Protein AF-A0A4R5MFD3-F1 (afdb_monomer_lite)

Structure (mmCIF, N/CA/C/O backbone):
data_AF-A0A4R5MFD3-F1
#
_entry.id   AF-A0A4R5MFD3-F1
#
loop_
_atom_site.group_PDB
_atom_site.id
_atom_site.type_symbol
_atom_site.label_atom_id
_atom_site.label_alt_id
_atom_site.label_comp_id
_atom_site.label_asym_id
_atom_site.label_entity_id
_atom_site.label_seq_id
_atom_site.pdbx_PDB_ins_code
_atom_site.Cartn_x
_atom_site.Cartn_y
_atom_site.Cartn_z
_atom_site.occupancy
_atom_site.B_iso_or_equiv
_atom_site.auth_seq_id
_atom_site.auth_comp_id
_atom_site.auth_asym_id
_atom_site.auth_atom_id
_atom_site.pdbx_PDB_model_num
ATOM 1 N N . MET A 1 1 ? 5.879 -2.825 -18.241 1.00 49.62 1 MET A N 1
ATOM 2 C CA . MET A 1 1 ? 5.123 -3.222 -17.028 1.00 49.62 1 MET A CA 1
ATOM 3 C C . MET A 1 1 ? 4.691 -1.970 -16.274 1.00 49.62 1 MET A C 1
ATOM 5 O O . MET A 1 1 ? 5.549 -1.252 -15.778 1.00 49.62 1 MET A O 1
ATOM 9 N N . ALA A 1 2 ? 3.391 -1.673 -16.219 1.00 65.75 2 ALA A N 1
ATOM 10 C CA . ALA A 1 2 ? 2.869 -0.527 -15.470 1.00 65.75 2 ALA A CA 1
ATOM 11 C C . ALA A 1 2 ? 2.693 -0.909 -13.987 1.00 65.75 2 ALA A C 1
ATOM 13 O O . ALA A 1 2 ? 1.719 -1.561 -13.613 1.00 65.75 2 ALA A O 1
ATOM 14 N N . GLY A 1 3 ? 3.678 -0.565 -13.155 1.00 76.00 3 GLY A N 1
ATOM 15 C CA . GLY A 1 3 ? 3.597 -0.681 -11.698 1.00 76.00 3 GLY A CA 1
ATOM 16 C C . GLY A 1 3 ? 3.265 0.674 -11.080 1.00 76.00 3 GLY A C 1
ATOM 17 O O . GLY A 1 3 ? 3.931 1.661 -11.387 1.00 76.00 3 GLY A O 1
ATOM 18 N N . VAL A 1 4 ? 2.258 0.726 -10.213 1.00 86.38 4 VAL A N 1
ATOM 19 C CA . VAL A 1 4 ? 1.807 1.949 -9.540 1.00 86.38 4 VAL A CA 1
ATOM 20 C C . VAL A 1 4 ? 2.357 2.049 -8.123 1.00 86.38 4 VAL A C 1
ATOM 22 O O . VAL A 1 4 ? 2.530 1.048 -7.433 1.00 86.38 4 VAL A O 1
ATOM 25 N N . SER A 1 5 ? 2.660 3.265 -7.684 1.00 87.06 5 SER A N 1
ATOM 26 C CA . SER A 1 5 ? 3.121 3.572 -6.327 1.00 87.06 5 SER A CA 1
ATOM 27 C C . SER A 1 5 ? 1.963 3.612 -5.324 1.00 87.06 5 SER A C 1
ATOM 29 O O . SER A 1 5 ? 0.809 3.793 -5.714 1.00 87.06 5 SER A O 1
ATOM 31 N N . ALA A 1 6 ? 2.275 3.504 -4.025 1.00 85.94 6 ALA A N 1
ATOM 32 C CA . ALA A 1 6 ? 1.292 3.528 -2.932 1.00 85.94 6 ALA A CA 1
ATOM 33 C C . ALA A 1 6 ? 0.315 4.711 -3.036 1.00 85.94 6 ALA A C 1
ATOM 35 O O . ALA A 1 6 ? -0.885 4.528 -2.875 1.00 85.94 6 ALA A O 1
ATOM 36 N N . LYS A 1 7 ? 0.808 5.894 -3.421 1.00 87.62 7 LYS A N 1
ATOM 37 C CA . LYS A 1 7 ? 0.003 7.096 -3.678 1.00 87.62 7 LYS A CA 1
ATOM 38 C C . LYS A 1 7 ? -1.080 6.921 -4.745 1.00 87.62 7 LYS A C 1
ATOM 40 O O . LYS A 1 7 ? -2.189 7.424 -4.594 1.00 87.62 7 LYS A O 1
ATOM 45 N N . ILE A 1 8 ? -0.772 6.227 -5.840 1.00 88.31 8 ILE A N 1
ATOM 46 C CA . ILE A 1 8 ? -1.755 5.953 -6.898 1.0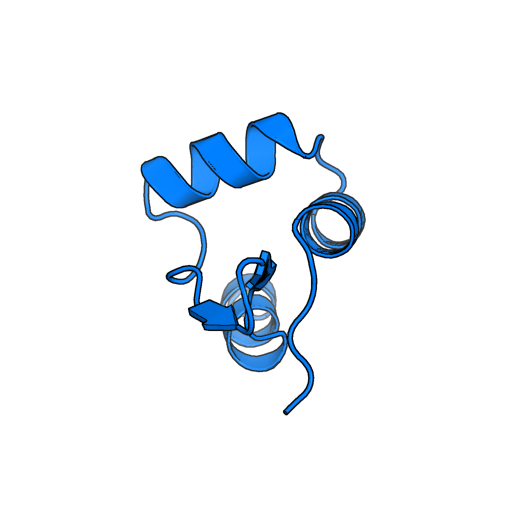0 88.31 8 ILE A CA 1
ATOM 47 C C . ILE A 1 8 ? -2.755 4.903 -6.412 1.00 88.31 8 ILE A C 1
ATOM 49 O O . ILE A 1 8 ? -3.949 5.056 -6.636 1.00 88.31 8 ILE A O 1
ATOM 53 N N . VAL A 1 9 ? -2.282 3.872 -5.708 1.00 86.56 9 VAL A N 1
ATOM 54 C CA . VAL A 1 9 ? -3.142 2.840 -5.108 1.00 86.56 9 VAL A CA 1
ATOM 55 C C . VAL A 1 9 ? -4.126 3.463 -4.114 1.00 86.56 9 VAL A C 1
ATOM 57 O O . VAL A 1 9 ? -5.320 3.197 -4.187 1.00 86.56 9 VAL A O 1
ATOM 60 N N . ALA A 1 10 ? -3.645 4.372 -3.268 1.00 89.38 10 ALA A N 1
ATO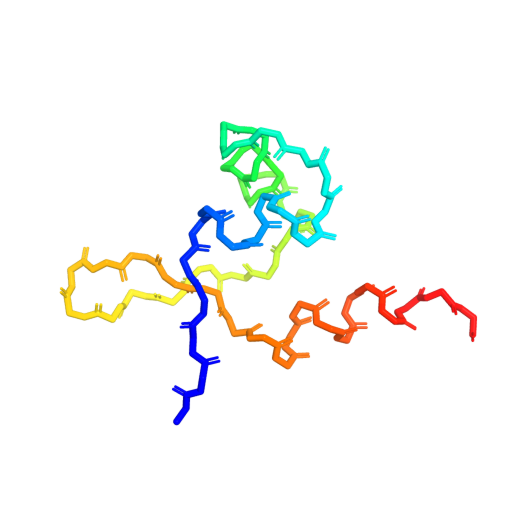M 61 C CA . ALA A 1 10 ? -4.440 5.177 -2.348 1.00 89.38 10 ALA A CA 1
ATOM 62 C C . ALA A 1 10 ? -5.537 5.961 -3.080 1.00 89.38 10 ALA A C 1
ATOM 64 O O . ALA A 1 10 ? -6.708 5.844 -2.730 1.00 89.38 10 ALA A O 1
ATOM 65 N N . LYS A 1 11 ? -5.186 6.678 -4.157 1.00 89.06 11 LYS A N 1
ATOM 66 C CA . LYS A 1 11 ? -6.166 7.390 -4.994 1.00 89.06 11 LYS A CA 1
ATOM 67 C C . LYS A 1 11 ? -7.193 6.464 -5.650 1.00 89.06 11 LYS A C 1
ATOM 69 O O . LYS A 1 11 ? -8.363 6.817 -5.681 1.00 89.06 11 LYS A O 1
ATOM 74 N N . LEU A 1 12 ? -6.773 5.306 -6.162 1.00 84.38 12 LEU A N 1
ATOM 75 C CA . LEU A 1 12 ? -7.669 4.331 -6.801 1.00 84.38 12 LEU A CA 1
ATOM 76 C C . LEU A 1 12 ? -8.697 3.759 -5.821 1.00 84.38 12 LEU A C 1
ATOM 78 O O . LEU A 1 12 ? -9.835 3.513 -6.200 1.00 84.38 12 LEU A O 1
ATOM 82 N N . LEU A 1 13 ? -8.284 3.550 -4.573 1.00 82.94 13 LEU A N 1
ATOM 83 C CA . LEU A 1 13 ? -9.130 3.028 -3.502 1.00 82.94 13 LEU A CA 1
ATOM 84 C C . LEU A 1 13 ? -9.888 4.133 -2.745 1.00 82.94 13 LEU A C 1
ATOM 86 O O . LEU A 1 13 ? -10.745 3.818 -1.928 1.00 82.94 13 LEU A O 1
ATOM 90 N N . GLY A 1 14 ? -9.556 5.410 -2.964 1.00 86.12 14 GLY A N 1
ATOM 91 C CA . GLY A 1 14 ? -10.090 6.529 -2.180 1.00 86.12 14 GLY A CA 1
ATOM 92 C C . GLY A 1 14 ? -9.641 6.531 -0.713 1.00 86.12 14 GLY A C 1
ATOM 93 O O . GLY A 1 14 ? -10.312 7.115 0.133 1.00 86.12 14 GLY A O 1
ATOM 94 N N . VAL A 1 15 ? -8.524 5.873 -0.390 1.00 89.19 15 VAL A N 1
ATOM 95 C CA . VAL A 1 15 ? -8.006 5.743 0.983 1.00 89.19 15 VAL A CA 1
ATOM 96 C C . VAL A 1 15 ? -6.675 6.466 1.148 1.00 89.19 15 VAL A C 1
ATOM 98 O O . VAL A 1 15 ? -6.005 6.807 0.179 1.00 89.19 15 VAL A O 1
ATOM 101 N N . HIS A 1 16 ? -6.254 6.674 2.394 1.00 90.81 16 HIS A N 1
ATOM 102 C CA . HIS A 1 16 ? -4.937 7.233 2.686 1.00 90.81 16 HIS A CA 1
ATOM 103 C C . HIS A 1 16 ? -3.808 6.226 2.386 1.00 90.81 16 HIS A C 1
ATOM 105 O O . HIS A 1 16 ? -3.993 5.016 2.525 1.00 90.81 16 HIS A O 1
ATOM 111 N N . GLU A 1 17 ? -2.603 6.703 2.052 1.00 89.25 17 GLU A N 1
ATOM 112 C CA . GLU A 1 17 ? -1.437 5.838 1.772 1.00 89.25 17 GLU A CA 1
ATOM 113 C C . GLU A 1 17 ? -1.115 4.894 2.939 1.00 89.25 17 GLU A C 1
ATOM 115 O O . GLU A 1 17 ? -0.767 3.735 2.738 1.00 89.25 17 GLU A O 1
ATOM 120 N N . VAL A 1 18 ? -1.309 5.354 4.176 1.00 91.00 18 VAL A N 1
ATOM 121 C CA . VAL A 1 18 ? -1.143 4.528 5.384 1.00 91.00 18 VAL A CA 1
ATOM 122 C C . VAL A 1 18 ? -2.109 3.337 5.387 1.00 91.00 18 VAL A C 1
ATOM 124 O O . VAL A 1 18 ? -1.711 2.217 5.708 1.00 91.00 18 VAL A O 1
ATOM 127 N N . THR A 1 19 ? -3.358 3.542 4.964 1.00 91.25 19 THR A N 1
ATOM 128 C CA . THR A 1 19 ? -4.356 2.470 4.845 1.00 91.25 19 THR A CA 1
ATOM 129 C C . THR A 1 19 ? -3.940 1.439 3.802 1.00 91.25 19 THR A C 1
ATOM 131 O O . THR A 1 19 ? -4.101 0.246 4.046 1.00 91.25 19 THR A O 1
ATOM 134 N N . VAL A 1 20 ? -3.327 1.863 2.690 1.00 90.00 20 VAL A N 1
ATOM 135 C CA . VAL A 1 20 ? -2.776 0.949 1.671 1.00 90.00 20 VAL A CA 1
ATOM 136 C C . VAL A 1 20 ? -1.735 0.013 2.286 1.00 90.00 20 VAL A C 1
ATOM 138 O O . VAL A 1 20 ? -1.777 -1.198 2.065 1.00 9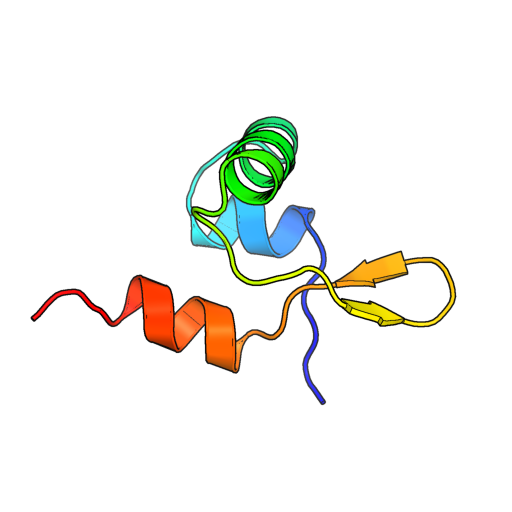0.00 20 VAL A O 1
ATOM 141 N N . TRP A 1 21 ? -0.825 0.533 3.110 1.00 89.12 21 TRP A N 1
ATOM 142 C CA . TRP A 1 21 ? 0.172 -0.296 3.794 1.00 89.12 21 TRP A CA 1
ATOM 143 C C . TRP A 1 21 ? -0.458 -1.265 4.794 1.00 89.12 21 TRP A C 1
ATOM 145 O O . TRP A 1 21 ? -0.069 -2.433 4.846 1.00 89.12 21 TRP A O 1
ATOM 155 N N . THR A 1 22 ? -1.462 -0.817 5.545 1.00 90.00 22 THR A N 1
ATOM 156 C CA . THR A 1 22 ? -2.207 -1.668 6.482 1.00 90.00 22 THR A CA 1
ATOM 157 C C . THR A 1 22 ? -2.968 -2.779 5.761 1.00 90.00 22 THR A C 1
ATOM 159 O O . THR A 1 22 ? -2.902 -3.934 6.174 1.00 90.00 22 THR A O 1
ATOM 162 N N . MET A 1 23 ? -3.646 -2.466 4.655 1.00 86.06 23 MET A N 1
ATOM 163 C CA . MET A 1 23 ? -4.346 -3.445 3.818 1.00 86.06 23 MET A CA 1
ATOM 164 C C . MET A 1 23 ? -3.380 -4.437 3.171 1.00 86.06 23 MET A C 1
ATOM 166 O O . MET A 1 23 ? -3.666 -5.630 3.119 1.00 86.06 23 MET A O 1
ATOM 170 N N . THR A 1 24 ? -2.209 -3.961 2.746 1.00 87.44 24 THR A N 1
ATOM 171 C CA . THR A 1 24 ? -1.130 -4.814 2.234 1.00 87.44 24 THR A CA 1
ATOM 172 C C . THR A 1 24 ? -0.632 -5.778 3.307 1.00 87.44 24 THR A C 1
ATOM 174 O O . THR A 1 24 ? -0.544 -6.974 3.051 1.00 87.44 24 THR A O 1
ATOM 177 N N . LYS A 1 25 ? -0.381 -5.297 4.533 1.00 84.81 25 LYS A N 1
ATOM 178 C CA . LYS A 1 25 ? -0.011 -6.155 5.674 1.00 84.81 25 LYS A CA 1
ATOM 179 C C . LYS A 1 25 ? -1.111 -7.150 6.053 1.00 84.81 25 LYS A C 1
ATOM 181 O O . LYS A 1 25 ? -0.801 -8.263 6.454 1.00 84.81 25 LYS A O 1
ATOM 186 N N . ARG A 1 26 ? -2.381 -6.759 5.921 1.00 86.75 26 ARG A N 1
ATOM 187 C CA . ARG A 1 26 ? -3.546 -7.630 6.148 1.00 86.75 26 ARG A CA 1
ATOM 188 C C . ARG A 1 26 ? -3.790 -8.643 5.021 1.00 86.75 26 ARG A C 1
ATOM 190 O O . ARG A 1 26 ? -4.662 -9.486 5.180 1.00 86.75 26 ARG A O 1
ATOM 197 N N . GLY A 1 27 ? -3.074 -8.555 3.897 1.00 82.81 27 GLY A N 1
ATOM 198 C CA . GLY A 1 27 ? -3.278 -9.429 2.735 1.00 82.81 27 GLY A CA 1
ATOM 199 C C . GLY A 1 27 ? -4.502 -9.081 1.880 1.00 82.81 27 GLY A C 1
ATOM 200 O O . GLY A 1 27 ? -4.858 -9.843 0.990 1.00 82.81 27 GLY A O 1
ATOM 201 N N . ALA A 1 28 ? -5.138 -7.929 2.117 1.00 82.81 28 ALA A N 1
ATOM 202 C CA . ALA A 1 28 ? -6.266 -7.447 1.314 1.00 82.81 28 ALA A CA 1
ATOM 203 C C . ALA A 1 28 ? -5.824 -6.838 -0.031 1.00 82.81 28 ALA A C 1
ATOM 205 O O . ALA A 1 28 ? -6.635 -6.668 -0.937 1.00 82.81 28 ALA A O 1
ATOM 206 N N . LEU A 1 29 ? -4.540 -6.490 -0.164 1.00 82.94 29 LEU A N 1
ATOM 207 C CA . LEU A 1 29 ? -3.943 -5.969 -1.393 1.00 82.94 29 LEU A CA 1
ATOM 208 C C . LEU A 1 29 ? -2.919 -6.952 -1.963 1.00 82.94 29 LEU A C 1
ATOM 210 O O . LEU A 1 29 ? -2.324 -7.722 -1.206 1.00 82.94 29 LEU A O 1
ATOM 214 N N . PRO A 1 30 ? -2.682 -6.917 -3.288 1.00 81.56 30 PRO A N 1
ATOM 215 C CA . PRO A 1 30 ? -1.756 -7.842 -3.914 1.00 81.56 30 PRO A CA 1
ATOM 216 C C . PRO A 1 30 ? -0.333 -7.580 -3.422 1.00 81.56 30 PRO A C 1
ATOM 218 O O . PRO A 1 30 ? 0.013 -6.453 -3.050 1.00 81.56 30 PRO A O 1
ATOM 221 N N . ALA A 1 31 ? 0.489 -8.631 -3.440 1.00 80.81 31 ALA A N 1
ATOM 222 C CA . ALA A 1 31 ? 1.846 -8.570 -2.923 1.00 80.81 31 ALA A CA 1
ATOM 223 C C . ALA A 1 31 ? 2.639 -7.428 -3.594 1.00 80.81 31 ALA A C 1
ATOM 225 O O . ALA A 1 31 ? 2.691 -7.349 -4.828 1.00 80.81 31 ALA A O 1
ATOM 226 N N . PRO A 1 32 ? 3.243 -6.530 -2.802 1.00 83.25 32 PRO A N 1
ATOM 227 C CA . PRO A 1 32 ? 4.045 -5.444 -3.330 1.00 83.25 32 PRO A CA 1
ATOM 228 C C . PRO A 1 32 ? 5.271 -5.979 -4.077 1.00 83.25 32 PRO A C 1
ATOM 230 O O . PRO A 1 32 ? 6.004 -6.824 -3.566 1.00 83.25 32 PRO A O 1
ATOM 233 N N . VAL A 1 33 ? 5.543 -5.439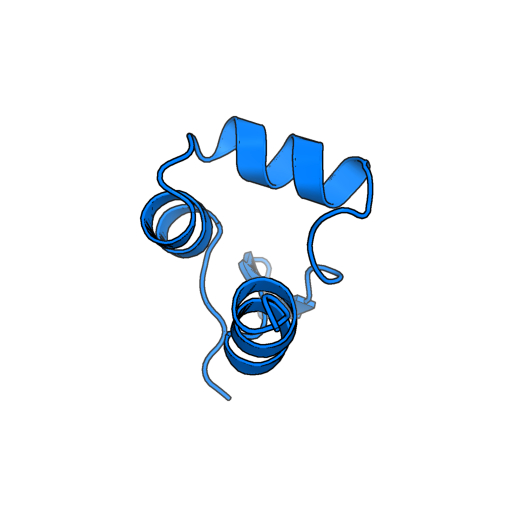 -5.263 1.00 84.88 33 VAL A N 1
ATOM 234 C CA . VAL A 1 33 ? 6.733 -5.761 -6.056 1.00 84.88 33 VAL A CA 1
ATOM 235 C C . VAL A 1 33 ? 7.774 -4.670 -5.845 1.00 84.88 33 VAL A C 1
ATOM 237 O O . VAL A 1 33 ? 7.514 -3.485 -6.065 1.00 84.88 33 VAL A O 1
ATOM 240 N N . LYS A 1 34 ? 8.976 -5.057 -5.417 1.00 81.56 34 LYS A N 1
ATOM 241 C CA . LYS A 1 34 ? 10.086 -4.122 -5.220 1.00 81.56 34 LYS A CA 1
ATOM 242 C C . LYS A 1 34 ? 10.783 -3.881 -6.560 1.00 81.56 34 LYS A C 1
ATOM 244 O O . LYS A 1 34 ? 11.401 -4.791 -7.104 1.00 81.56 34 LYS A O 1
ATOM 249 N N . ILE A 1 35 ? 10.685 -2.666 -7.092 1.00 81.94 35 ILE A N 1
ATOM 250 C CA . ILE A 1 35 ? 11.304 -2.261 -8.361 1.00 81.94 35 ILE A CA 1
ATOM 251 C C . ILE A 1 35 ? 12.238 -1.086 -8.075 1.00 81.94 35 ILE A C 1
ATOM 253 O O . ILE A 1 35 ? 11.775 0.008 -7.754 1.00 81.94 35 ILE A O 1
ATOM 257 N N . GLY A 1 36 ? 13.551 -1.314 -8.179 1.00 71.31 36 GLY A N 1
ATOM 258 C CA . GLY A 1 36 ? 14.562 -0.255 -8.050 1.00 71.31 36 GLY A CA 1
ATOM 259 C C . GLY A 1 36 ? 14.531 0.481 -6.706 1.00 71.31 36 GLY A C 1
ATOM 260 O O . GLY A 1 36 ? 14.609 1.700 -6.680 1.00 71.31 36 GLY A O 1
ATOM 261 N N . GLY A 1 37 ? 14.332 -0.242 -5.599 1.00 78.69 37 GLY A N 1
ATOM 262 C CA . GLY A 1 37 ? 14.244 0.342 -4.252 1.00 78.69 37 GLY A CA 1
ATOM 263 C C . GLY A 1 37 ? 12.854 0.852 -3.861 1.00 78.69 37 GLY A C 1
ATOM 264 O O . GLY A 1 37 ? 12.580 0.983 -2.671 1.00 78.69 37 GLY A O 1
ATOM 265 N N . ASN A 1 38 ? 11.940 1.024 -4.822 1.00 79.81 38 ASN A N 1
ATOM 266 C CA . ASN A 1 38 ? 10.567 1.433 -4.549 1.00 79.81 38 ASN A CA 1
ATOM 267 C C . ASN A 1 38 ? 9.589 0.266 -4.613 1.00 79.81 38 ASN A C 1
ATOM 269 O O . ASN A 1 38 ? 9.595 -0.560 -5.528 1.00 79.81 38 ASN A O 1
ATOM 273 N N . THR A 1 39 ? 8.674 0.257 -3.657 1.00 85.31 39 THR A N 1
ATOM 274 C CA . THR A 1 39 ? 7.561 -0.679 -3.632 1.00 85.31 39 THR A CA 1
ATOM 275 C C . THR A 1 39 ? 6.460 -0.229 -4.586 1.00 85.31 39 THR A C 1
ATOM 277 O O . THR A 1 39 ? 5.957 0.895 -4.487 1.00 85.31 39 THR A O 1
ATOM 280 N N . ARG A 1 40 ? 6.084 -1.102 -5.520 1.00 86.50 40 ARG A N 1
ATOM 281 C CA . ARG A 1 40 ? 5.046 -0.853 -6.523 1.00 86.50 40 ARG A CA 1
ATOM 282 C C . ARG A 1 40 ? 4.052 -2.005 -6.572 1.00 86.50 40 ARG A C 1
ATOM 284 O O . ARG A 1 40 ? 4.412 -3.163 -6.397 1.00 86.50 40 ARG A O 1
ATOM 291 N N . TRP A 1 41 ? 2.804 -1.689 -6.880 1.00 87.81 41 TRP A N 1
ATOM 292 C CA . TRP A 1 41 ? 1.748 -2.667 -7.102 1.00 87.81 41 TRP A CA 1
ATOM 293 C C . TRP A 1 41 ? 1.482 -2.810 -8.591 1.00 87.81 41 TRP A C 1
ATOM 295 O O . TRP A 1 41 ? 1.509 -1.836 -9.345 1.00 87.81 41 TRP A O 1
ATOM 305 N N . ASN A 1 42 ? 1.216 -4.034 -9.031 1.00 85.06 42 ASN A N 1
ATOM 306 C CA . ASN A 1 42 ? 0.819 -4.271 -10.408 1.00 85.06 42 ASN A CA 1
ATOM 307 C C . ASN A 1 42 ? -0.631 -3.803 -10.607 1.00 85.06 42 ASN A C 1
ATOM 309 O O . ASN A 1 42 ? -1.537 -4.271 -9.914 1.00 85.06 42 ASN A O 1
ATOM 313 N N . VAL A 1 43 ? -0.851 -2.904 -11.569 1.00 80.81 43 VAL A N 1
ATOM 314 C CA . VAL A 1 43 ? -2.189 -2.379 -11.883 1.00 80.81 43 VAL A CA 1
ATOM 315 C C . VAL A 1 43 ? -3.136 -3.491 -12.319 1.00 80.81 43 VAL A C 1
ATOM 317 O O . VAL A 1 43 ? -4.301 -3.465 -11.947 1.00 80.81 43 VAL A O 1
ATOM 320 N N . GLY A 1 44 ? -2.655 -4.490 -13.063 1.00 79.75 44 GLY A N 1
ATOM 321 C CA . GLY A 1 44 ? -3.473 -5.618 -13.508 1.00 79.75 44 GLY A CA 1
ATOM 322 C C . GLY A 1 44 ? -3.962 -6.481 -12.346 1.00 79.75 44 GLY A C 1
ATOM 323 O O . GLY A 1 44 ? -5.129 -6.856 -12.314 1.00 79.75 44 GLY A O 1
ATOM 324 N N . ALA A 1 45 ? -3.104 -6.732 -11.352 1.00 81.19 45 ALA A N 1
ATOM 325 C CA . ALA A 1 45 ? -3.486 -7.472 -10.149 1.00 81.19 45 ALA A CA 1
ATOM 326 C C . ALA A 1 45 ? -4.472 -6.675 -9.281 1.00 81.19 45 ALA A C 1
ATOM 328 O O . ALA A 1 45 ? -5.479 -7.222 -8.837 1.00 81.19 45 ALA A O 1
ATOM 329 N N . LEU A 1 46 ? -4.217 -5.374 -9.093 1.00 83.00 46 LEU A N 1
ATOM 330 C CA . LEU A 1 46 ? -5.136 -4.473 -8.391 1.00 83.00 46 LEU A CA 1
ATOM 331 C C . LEU A 1 46 ? -6.492 -4.404 -9.086 1.00 83.00 46 LEU A C 1
ATOM 333 O O . LEU A 1 46 ? -7.517 -4.553 -8.434 1.00 83.00 46 LEU A O 1
ATOM 337 N N . ARG A 1 47 ? -6.502 -4.224 -10.409 1.00 79.12 47 ARG A N 1
ATOM 338 C CA . ARG A 1 47 ? -7.728 -4.175 -11.204 1.00 79.12 47 ARG A CA 1
ATOM 339 C C . ARG A 1 47 ? -8.478 -5.498 -11.140 1.00 79.12 47 ARG A C 1
ATOM 341 O O . ARG A 1 47 ? -9.685 -5.465 -11.021 1.00 79.12 47 ARG A O 1
ATOM 348 N N . LYS A 1 48 ? -7.802 -6.648 -11.145 1.00 78.75 48 LYS A N 1
ATOM 349 C CA . LYS A 1 48 ? -8.465 -7.953 -11.001 1.00 78.75 48 LYS A CA 1
ATOM 350 C C . LYS A 1 48 ? -9.118 -8.138 -9.623 1.00 78.75 48 LYS A C 1
ATOM 352 O O . LYS A 1 48 ? -10.188 -8.723 -9.553 1.00 78.75 48 LYS A O 1
ATOM 357 N N . LEU A 1 49 ? -8.508 -7.615 -8.556 1.00 75.12 49 LEU A N 1
ATOM 358 C CA . LEU A 1 49 ? -9.103 -7.589 -7.211 1.00 75.12 49 LEU A CA 1
ATOM 359 C C . LEU A 1 49 ? -10.287 -6.614 -7.119 1.00 75.12 49 LEU A C 1
ATOM 361 O O . LEU A 1 49 ? -11.331 -6.974 -6.595 1.00 75.12 49 LEU A O 1
ATOM 365 N N . LEU A 1 50 ? -10.136 -5.399 -7.655 1.00 71.56 50 LEU A N 1
ATOM 366 C CA . LEU A 1 50 ? -11.164 -4.346 -7.641 1.00 71.56 50 LEU A CA 1
ATOM 367 C C . LEU A 1 50 ? -12.355 -4.658 -8.558 1.00 71.56 50 LEU A C 1
ATOM 369 O O . LEU A 1 50 ? -13.492 -4.374 -8.209 1.00 71.56 50 LEU A O 1
ATOM 373 N N . THR A 1 51 ? -12.098 -5.249 -9.725 1.00 71.06 51 THR 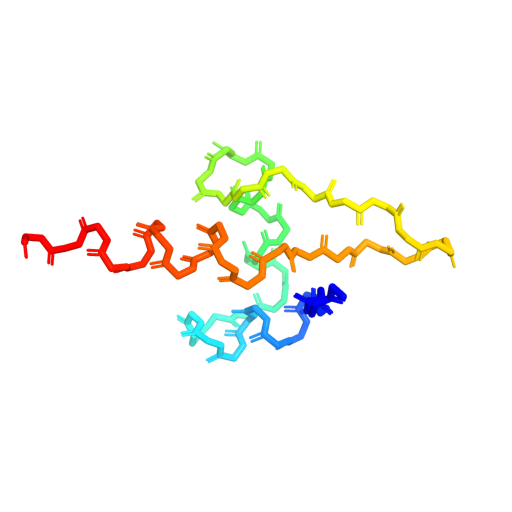A N 1
ATOM 374 C CA . THR A 1 51 ? -13.114 -5.762 -10.657 1.00 71.06 51 THR A CA 1
ATOM 375 C C . THR A 1 51 ? -13.663 -7.120 -10.202 1.00 71.06 51 THR A C 1
ATOM 377 O O . THR A 1 51 ? -14.584 -7.634 -10.814 1.00 71.06 51 THR A O 1
ATOM 380 N N . GLY A 1 52 ? -13.188 -7.679 -9.083 1.00 53.88 52 GLY A N 1
ATOM 381 C CA . GLY A 1 52 ? -13.812 -8.813 -8.392 1.00 53.88 52 GLY A CA 1
ATOM 382 C C . GLY A 1 52 ? -15.129 -8.463 -7.683 1.00 53.88 52 GLY A C 1
ATOM 383 O O . GLY A 1 52 ? -15.450 -9.070 -6.666 1.00 53.88 52 GLY A O 1
ATOM 384 N N . ALA A 1 53 ? -15.868 -7.478 -8.193 1.00 39.41 53 ALA A N 1
ATOM 385 C CA . ALA A 1 53 ? -17.268 -7.253 -7.888 1.00 39.41 53 ALA A CA 1
ATOM 386 C C . ALA A 1 53 ? -18.080 -7.747 -9.094 1.00 39.41 53 ALA A C 1
ATOM 388 O O . ALA A 1 53 ? -18.185 -7.015 -10.072 1.00 39.41 53 ALA A O 1
ATOM 389 N N . ALA A 1 54 ? -18.600 -8.976 -8.953 1.00 34.06 54 ALA A N 1
ATOM 390 C CA . ALA A 1 54 ? -19.617 -9.659 -9.769 1.00 34.06 54 ALA A CA 1
ATOM 391 C C . ALA A 1 54 ? -19.357 -9.799 -11.283 1.00 34.06 54 ALA A C 1
ATOM 393 O O . ALA A 1 54 ? -19.385 -8.792 -12.020 1.00 34.06 54 ALA A O 1
#

Foldseek 3Di:
DDWAALVVVCVVVVHDSVVSVVCQVVVVAPPWDQDPNGTTHDPVRRCVSVVVPD

Secondary structure (DSSP, 8-state):
--EEEHHHHHHHHTS-HHHHHHHHHTTSSPPPEEETTEEEEEHHHHHHHHT---

Organism: NCBI:txid2528715

pLDDT: mean 80.66, std 11.83, range [34.06, 91.25]

InterPro domains:
  IPR009061 Putative DNA-binding domain superfamily [SSF46955] (6-50)
  IPR0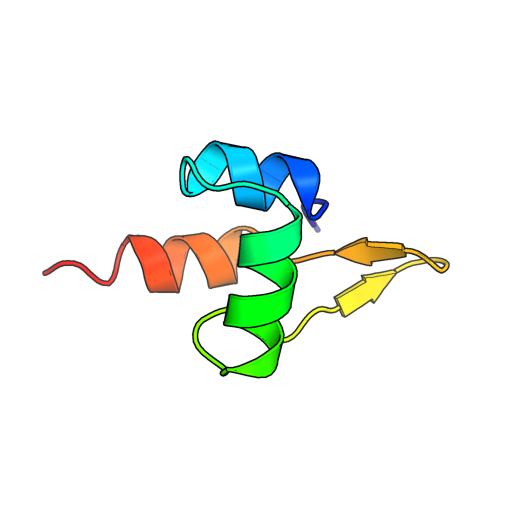41657 Helix-turn-helix domain, group 17 [PF12728] (9-51)

Radius of gyration: 10.49 Å; chains: 1; bounding box: 34×17×24 Å

Sequence (54 aa):
MAGVSAKIVAKLLGVHEVTVWTMTKRGALPAPVKIGGNTRWNVGALRKLLTGAA